Protein AF-A0A841FNP6-F1 (afdb_monomer_lite)

Secondary structure (DSSP, 8-state):
---HHHHHHHHHHHHHHHHHHHHHHHHHHHHHHHHHHHHHHHHHHHHHHHHHHHHHHHHHHHHHHHHHHHHHHHHHHHHHHHHHHHTT--HHHHHHHHT--HHHHHHHHHTTS--------PPPP-

Organism: NCBI:txid714109

Foldseek 3Di:
DPPPVVVVVVVVVVVVVVVVVVVVVVVVVVVVVVVVVVVVVVVVVVVVVVVVVVVVVVVVVVVVVVVVVVVVVLLVVLVVLVVCVVVVDDLVRSCVVVVNPSVSSVVSCVVPPDDDDDDDDDDDDD

pLDDT: mean 87.81, std 16.8, range [36.31, 98.25]

Sequence (126 aa):
MKQPKKAIRLTALKRAHSIRAERLARAIEREQAIETALAGVFEHHDRAEAALAAARQRADQILADGNTQAEQHREAARDSIRALHALGETRAAIADLTRLPVHIVRNALADNVQAPPTQLNTPHCA

Structure (mmCIF, N/CA/C/O backbone):
data_AF-A0A841FNP6-F1
#
_entry.id   AF-A0A841FNP6-F1
#
loop_
_atom_site.group_PDB
_atom_site.id
_atom_site.type_symbol
_atom_site.label_atom_id
_atom_site.label_alt_id
_atom_site.label_comp_id
_atom_site.label_asym_id
_atom_site.label_entity_id
_atom_site.label_seq_id
_atom_site.pdbx_PDB_ins_code
_atom_site.Cartn_x
_atom_site.Cartn_y
_atom_site.Cartn_z
_atom_site.occupancy
_atom_site.B_iso_or_equiv
_atom_site.auth_seq_id
_atom_site.auth_comp_id
_atom_site.auth_asym_id
_atom_site.auth_atom_id
_atom_site.pdbx_PDB_model_num
ATOM 1 N N . MET A 1 1 ? 52.920 -1.984 -68.281 1.00 51.25 1 MET A N 1
ATOM 2 C CA . MET A 1 1 ? 51.924 -1.237 -67.474 1.00 51.25 1 MET A CA 1
ATOM 3 C C . MET A 1 1 ? 51.290 -2.172 -66.436 1.00 51.25 1 MET A C 1
ATOM 5 O O . MET A 1 1 ? 50.471 -3.001 -66.799 1.00 51.25 1 MET A O 1
ATOM 9 N N . LYS A 1 2 ? 51.694 -2.122 -65.156 1.00 55.44 2 LYS A N 1
ATOM 10 C CA . LYS A 1 2 ? 51.157 -2.988 -64.076 1.00 55.44 2 LYS A CA 1
ATOM 11 C C . LYS A 1 2 ? 50.597 -2.139 -62.921 1.00 55.44 2 LYS A C 1
ATOM 13 O O . LYS A 1 2 ? 51.197 -2.119 -61.855 1.00 55.44 2 LYS A O 1
ATOM 18 N N . GLN A 1 3 ? 49.481 -1.426 -63.112 1.00 59.38 3 GLN A N 1
ATOM 19 C CA . GLN A 1 3 ? 48.846 -0.623 -62.042 1.00 59.38 3 GLN A CA 1
ATOM 20 C C . GLN A 1 3 ? 47.302 -0.713 -61.841 1.00 59.38 3 GLN A C 1
ATOM 22 O O . GLN A 1 3 ? 46.845 -0.192 -60.825 1.00 59.38 3 GLN A O 1
ATOM 27 N N . PRO A 1 4 ? 46.459 -1.419 -62.630 1.00 62.44 4 PRO A N 1
ATOM 28 C CA . PRO A 1 4 ? 45.000 -1.350 -62.421 1.00 62.44 4 PRO A CA 1
ATOM 29 C C . PRO A 1 4 ? 44.501 -2.101 -61.168 1.00 62.44 4 PRO A C 1
ATOM 31 O O . PRO A 1 4 ? 43.545 -1.683 -60.520 1.00 62.44 4 PRO A O 1
ATOM 34 N N . LYS A 1 5 ? 45.177 -3.184 -60.755 1.00 66.31 5 LYS A N 1
ATOM 35 C CA . LYS A 1 5 ? 44.731 -4.035 -59.629 1.00 66.31 5 LYS A CA 1
ATOM 36 C C . LYS A 1 5 ? 44.823 -3.349 -58.256 1.00 66.31 5 LYS A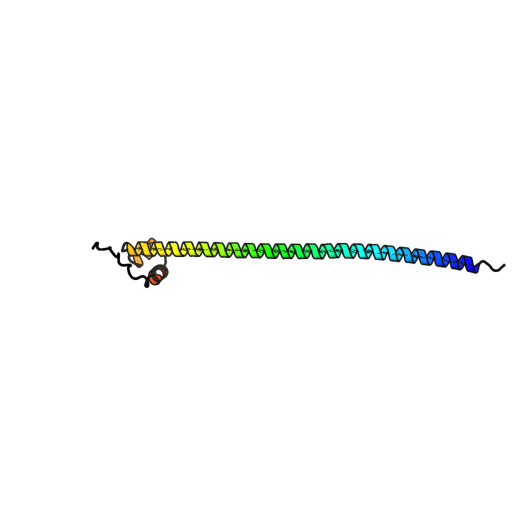 C 1
ATOM 38 O O . LYS A 1 5 ? 44.007 -3.627 -57.381 1.00 66.31 5 LYS A O 1
ATOM 43 N N . LYS A 1 6 ? 45.793 -2.445 -58.053 1.00 73.69 6 LYS A N 1
ATOM 44 C CA . LYS A 1 6 ? 45.964 -1.717 -56.779 1.00 73.69 6 LYS A CA 1
ATOM 45 C C . LYS A 1 6 ? 44.862 -0.671 -56.572 1.00 73.69 6 LYS A C 1
ATOM 47 O O . LYS A 1 6 ? 44.333 -0.569 -55.470 1.00 73.69 6 LYS A O 1
ATOM 52 N N . ALA A 1 7 ? 44.469 0.036 -57.635 1.00 77.44 7 ALA A N 1
ATOM 53 C CA . ALA A 1 7 ? 43.387 1.021 -57.595 1.00 77.44 7 ALA A CA 1
ATOM 54 C C . ALA A 1 7 ? 42.014 0.374 -57.323 1.00 77.44 7 ALA A C 1
ATOM 56 O O . ALA A 1 7 ? 41.245 0.864 -56.496 1.00 77.44 7 ALA A O 1
ATOM 57 N N . ILE A 1 8 ? 41.738 -0.782 -57.940 1.00 82.06 8 ILE A N 1
ATOM 58 C CA . ILE A 1 8 ? 40.513 -1.563 -57.684 1.00 82.06 8 ILE A CA 1
ATOM 59 C C . ILE A 1 8 ? 40.479 -2.070 -56.232 1.00 82.06 8 ILE A C 1
ATOM 61 O O . ILE A 1 8 ? 39.460 -1.974 -55.553 1.00 82.06 8 ILE A O 1
ATOM 65 N N . ARG A 1 9 ? 41.609 -2.553 -55.702 1.00 86.06 9 ARG A N 1
ATOM 66 C CA . ARG A 1 9 ? 41.686 -2.994 -54.300 1.00 86.06 9 ARG A CA 1
ATOM 67 C C . ARG A 1 9 ? 41.466 -1.843 -53.314 1.00 86.06 9 ARG A C 1
ATOM 69 O O . ARG A 1 9 ? 40.761 -2.024 -52.327 1.00 86.06 9 ARG A O 1
ATOM 76 N N . LEU A 1 10 ? 42.039 -0.668 -53.573 1.00 89.44 10 LEU A N 1
ATOM 77 C CA . LEU A 1 10 ? 41.862 0.511 -52.719 1.00 89.44 10 LEU A CA 1
ATOM 78 C C . LEU A 1 10 ? 40.393 0.968 -52.675 1.00 89.44 10 LEU A C 1
ATOM 80 O O . LEU A 1 10 ? 39.872 1.269 -51.605 1.00 89.44 10 LEU A O 1
ATOM 84 N N . THR A 1 11 ? 39.713 1.004 -53.823 1.00 89.75 11 THR A N 1
ATOM 85 C CA . THR A 1 11 ?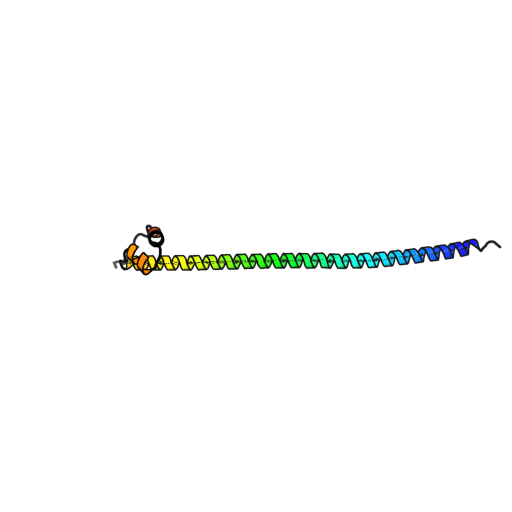 38.292 1.388 -53.899 1.00 89.75 11 THR A CA 1
ATOM 86 C C . THR A 1 11 ? 37.384 0.368 -53.210 1.00 89.75 11 THR A C 1
ATOM 88 O O . THR A 1 11 ? 36.498 0.762 -52.450 1.00 89.75 11 THR A O 1
ATOM 91 N N . ALA A 1 12 ? 37.657 -0.930 -53.374 1.00 89.88 12 ALA A N 1
ATOM 92 C CA . ALA A 1 12 ? 36.964 -1.989 -52.642 1.00 89.88 12 ALA A CA 1
ATOM 93 C C . ALA A 1 12 ? 37.147 -1.860 -51.119 1.00 89.88 12 ALA A C 1
ATOM 95 O O . ALA A 1 12 ? 36.172 -1.960 -50.375 1.00 89.88 12 ALA A O 1
ATOM 96 N N . LEU A 1 13 ? 38.367 -1.567 -50.650 1.00 94.69 13 LEU A N 1
ATOM 97 C CA . LEU A 1 13 ? 38.636 -1.329 -49.228 1.00 94.69 13 LEU A CA 1
ATOM 98 C C . LEU A 1 13 ? 37.890 -0.099 -48.703 1.00 94.69 13 LEU A C 1
ATOM 100 O O . LEU A 1 13 ? 37.261 -0.184 -47.654 1.00 94.69 13 LEU A O 1
ATOM 104 N N . LYS A 1 14 ? 37.887 1.022 -49.437 1.00 93.56 14 LYS A N 1
ATOM 105 C CA . LYS A 1 14 ? 37.130 2.227 -49.050 1.00 93.56 14 LYS A CA 1
ATOM 106 C C . LYS A 1 14 ? 35.639 1.934 -48.869 1.00 93.56 14 LYS A C 1
ATOM 108 O O . LYS A 1 14 ? 35.065 2.329 -47.859 1.00 93.56 14 LYS A O 1
ATOM 113 N N . ARG A 1 15 ? 35.033 1.190 -49.799 1.00 92.81 15 ARG A N 1
ATOM 114 C CA . ARG A 1 15 ? 33.623 0.781 -49.706 1.00 92.81 15 ARG A CA 1
ATOM 115 C C . ARG A 1 15 ? 33.371 -0.180 -48.541 1.00 92.81 15 ARG A C 1
ATOM 117 O O . ARG A 1 15 ? 32.359 -0.070 -47.859 1.00 92.81 15 ARG A O 1
ATOM 124 N N . ALA A 1 16 ? 34.292 -1.105 -48.278 1.00 94.25 16 ALA A N 1
ATOM 125 C CA . ALA A 1 16 ? 34.196 -1.982 -47.112 1.00 94.25 16 ALA A CA 1
ATOM 126 C C . ALA A 1 16 ? 34.271 -1.187 -45.793 1.00 94.25 16 ALA A C 1
ATOM 128 O O . ALA A 1 16 ? 33.507 -1.458 -44.866 1.00 94.25 16 ALA A O 1
ATOM 129 N N . HIS A 1 17 ? 35.142 -0.175 -45.719 1.00 95.81 17 HIS A N 1
ATOM 130 C CA . HIS A 1 17 ? 35.243 0.713 -44.562 1.00 95.81 17 HIS A CA 1
ATOM 131 C C . HIS A 1 17 ? 33.985 1.562 -44.360 1.00 95.81 17 HIS A C 1
ATOM 133 O O . HIS A 1 17 ? 33.533 1.666 -43.222 1.00 95.81 17 HIS A O 1
ATOM 139 N N . SER A 1 18 ? 33.385 2.109 -45.424 1.00 95.25 18 SER A N 1
ATOM 140 C CA . SER A 1 18 ? 32.152 2.900 -45.303 1.00 95.25 18 SER A CA 1
ATOM 141 C C . SER A 1 18 ? 30.981 2.052 -44.800 1.00 95.25 18 SER A C 1
ATOM 143 O O . SER A 1 18 ? 30.328 2.426 -43.832 1.00 95.25 18 SER A O 1
ATOM 145 N N . ILE A 1 19 ? 30.794 0.847 -45.354 1.00 95.12 19 ILE A N 1
ATOM 146 C CA . ILE A 1 19 ? 29.755 -0.090 -44.895 1.00 95.12 19 ILE A CA 1
ATOM 147 C C . ILE A 1 19 ? 29.974 -0.464 -43.424 1.00 95.12 19 ILE A C 1
ATOM 149 O O . ILE A 1 19 ? 29.022 -0.535 -42.646 1.00 95.12 19 ILE A O 1
ATOM 153 N N . ARG A 1 20 ? 31.226 -0.703 -43.011 1.00 95.88 20 ARG A N 1
ATOM 154 C CA . ARG A 1 20 ? 31.539 -0.981 -41.603 1.00 95.88 20 ARG A CA 1
ATOM 155 C C . ARG A 1 20 ? 31.200 0.213 -40.709 1.00 95.88 20 ARG A C 1
ATOM 157 O O . ARG A 1 20 ? 30.601 -0.000 -39.660 1.00 95.88 20 ARG A O 1
ATOM 164 N N . ALA A 1 21 ? 31.563 1.429 -41.112 1.00 96.50 21 ALA A N 1
ATOM 165 C CA . ALA A 1 21 ? 31.280 2.642 -40.352 1.00 96.50 21 ALA A CA 1
ATOM 166 C C . ALA A 1 21 ? 29.768 2.856 -40.173 1.00 96.50 21 ALA A C 1
ATOM 168 O O . ALA A 1 21 ? 29.318 3.060 -39.053 1.00 96.50 21 ALA A O 1
ATOM 169 N N . GLU A 1 22 ? 28.972 2.688 -41.230 1.00 96.25 22 GLU A N 1
ATOM 170 C CA . GLU A 1 22 ? 27.506 2.781 -41.165 1.00 96.25 22 GLU A CA 1
ATOM 171 C C . GLU A 1 22 ? 26.875 1.712 -40.263 1.00 96.25 22 GLU A C 1
ATOM 173 O O . GLU A 1 22 ? 25.861 1.952 -39.609 1.00 96.25 22 GLU A O 1
ATOM 178 N N . ARG A 1 23 ? 27.429 0.493 -40.247 1.00 96.69 23 ARG A N 1
ATOM 179 C CA . ARG A 1 23 ? 26.951 -0.569 -39.349 1.00 96.69 23 ARG A CA 1
ATOM 180 C C . ARG A 1 23 ? 27.285 -0.264 -37.894 1.00 96.69 23 ARG A C 1
ATOM 182 O O . ARG A 1 23 ? 26.451 -0.522 -37.036 1.00 96.69 23 ARG A O 1
ATOM 189 N N . LEU A 1 24 ? 28.474 0.276 -37.631 1.00 97.69 24 LEU A N 1
ATOM 190 C CA . LEU A 1 24 ? 28.879 0.679 -36.286 1.00 97.69 24 LEU A CA 1
ATOM 191 C C . LEU A 1 24 ? 28.061 1.870 -35.788 1.00 97.69 24 LEU A C 1
ATOM 193 O O . LEU A 1 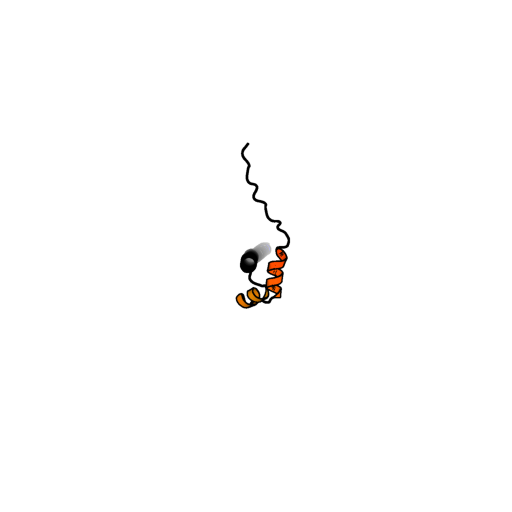24 ? 27.572 1.810 -34.670 1.00 97.69 24 LEU A O 1
ATOM 197 N N . ALA A 1 25 ? 27.843 2.892 -36.619 1.00 96.00 25 ALA A N 1
ATOM 198 C CA . ALA A 1 25 ? 27.005 4.038 -36.267 1.00 96.00 25 ALA A CA 1
ATOM 199 C C . ALA A 1 25 ? 25.588 3.592 -35.876 1.00 96.00 25 ALA A C 1
ATOM 201 O O . ALA A 1 25 ? 25.131 3.893 -34.779 1.00 96.00 25 ALA A O 1
ATOM 202 N N . ARG A 1 26 ? 24.950 2.750 -36.702 1.00 95.81 26 ARG A N 1
ATOM 203 C CA . ARG A 1 26 ? 23.628 2.180 -36.390 1.00 95.81 26 ARG A CA 1
ATOM 204 C C . ARG A 1 26 ? 23.618 1.313 -35.133 1.00 95.81 26 ARG A C 1
ATOM 206 O O . ARG A 1 26 ? 22.621 1.290 -34.421 1.00 95.81 26 ARG A O 1
ATOM 213 N N . ALA A 1 27 ? 24.690 0.562 -34.878 1.00 96.62 27 ALA A N 1
ATOM 214 C CA . ALA A 1 27 ? 24.797 -0.242 -33.664 1.00 96.62 27 ALA A CA 1
ATOM 215 C C . ALA A 1 27 ? 24.898 0.648 -32.418 1.00 96.62 27 ALA A C 1
ATOM 217 O O . ALA A 1 27 ? 24.212 0.375 -31.443 1.00 96.62 27 ALA A O 1
ATOM 218 N N . ILE A 1 28 ? 25.688 1.724 -32.480 1.00 97.75 28 ILE A N 1
ATOM 219 C CA . ILE A 1 28 ? 25.834 2.694 -31.388 1.00 97.75 28 ILE A CA 1
ATOM 220 C C . ILE A 1 28 ? 24.505 3.401 -31.114 1.00 97.75 28 ILE A C 1
ATOM 222 O O . ILE A 1 28 ? 24.068 3.430 -29.970 1.00 97.75 28 ILE A O 1
ATOM 226 N N . GLU A 1 29 ? 23.832 3.913 -32.148 1.00 96.56 29 GLU A N 1
ATOM 227 C CA . GLU A 1 29 ? 22.520 4.563 -32.006 1.00 96.56 29 GLU A CA 1
ATOM 228 C C . GLU A 1 29 ? 21.486 3.620 -31.382 1.00 96.56 29 GLU A C 1
ATOM 230 O O . GLU A 1 29 ? 20.734 4.007 -30.488 1.00 96.56 29 GLU A O 1
ATOM 235 N N . ARG A 1 30 ? 21.466 2.358 -31.829 1.00 97.19 30 ARG A N 1
ATOM 236 C CA . ARG A 1 30 ? 20.577 1.341 -31.267 1.00 97.19 30 ARG A CA 1
ATOM 237 C C . ARG A 1 30 ? 20.896 1.063 -29.802 1.00 97.19 30 ARG A C 1
ATOM 239 O O . ARG A 1 30 ? 19.961 0.963 -29.016 1.00 97.19 30 ARG A O 1
ATOM 246 N N . GLU A 1 31 ? 22.169 0.917 -29.447 1.00 97.94 31 GLU A N 1
ATOM 247 C CA . GLU A 1 31 ? 22.567 0.632 -28.067 1.00 97.94 31 GLU A CA 1
ATOM 248 C C . GLU A 1 31 ? 22.181 1.789 -27.142 1.00 97.94 31 GLU A C 1
ATOM 250 O O . GLU A 1 31 ? 21.532 1.568 -26.129 1.00 97.94 31 GLU A O 1
ATOM 255 N N . GLN A 1 32 ? 22.436 3.033 -27.555 1.00 97.56 32 GLN A N 1
ATOM 256 C CA . GLN A 1 32 ? 22.027 4.224 -26.803 1.00 97.56 32 GLN A CA 1
ATOM 257 C C . GLN A 1 32 ? 20.506 4.305 -26.616 1.00 97.56 32 GLN A C 1
ATOM 259 O O . GLN A 1 32 ? 20.022 4.654 -25.536 1.00 97.56 32 GLN A O 1
ATOM 264 N N . ALA A 1 33 ? 19.733 3.967 -27.653 1.00 95.69 33 ALA A N 1
ATOM 265 C CA . ALA A 1 33 ? 18.278 3.915 -27.556 1.00 95.69 33 ALA A CA 1
ATOM 266 C C . ALA A 1 33 ? 17.803 2.816 -26.588 1.00 95.69 33 ALA A C 1
ATOM 268 O O . ALA A 1 33 ? 16.863 3.041 -25.826 1.00 95.69 33 ALA A O 1
ATOM 269 N N . ILE A 1 34 ? 18.458 1.648 -26.592 1.00 97.62 34 ILE A N 1
ATOM 270 C CA . ILE A 1 34 ? 18.169 0.551 -25.660 1.00 97.62 34 ILE A CA 1
ATOM 271 C C . ILE A 1 34 ? 18.505 0.969 -24.229 1.00 97.62 34 ILE A C 1
ATOM 273 O O . ILE A 1 34 ? 17.654 0.830 -23.356 1.00 97.62 34 ILE A O 1
ATOM 277 N N . GLU A 1 35 ? 19.695 1.517 -23.986 1.00 98.06 35 GLU A N 1
ATOM 278 C CA . GLU A 1 35 ? 20.119 1.991 -22.665 1.00 98.06 35 GLU A CA 1
ATOM 279 C C . GLU A 1 35 ? 19.149 3.039 -22.111 1.00 98.06 35 GLU A C 1
ATOM 281 O O . GLU A 1 35 ? 18.710 2.934 -20.967 1.00 98.06 35 GLU A O 1
ATOM 286 N N . THR A 1 36 ? 18.735 4.000 -22.941 1.00 97.69 36 THR A N 1
ATOM 287 C CA . THR A 1 36 ? 17.764 5.034 -22.551 1.00 97.69 36 THR A CA 1
ATOM 288 C C . THR A 1 36 ? 16.403 4.426 -22.207 1.00 97.69 36 THR A C 1
ATOM 290 O O . THR A 1 36 ? 15.791 4.790 -21.203 1.00 97.69 36 THR A O 1
ATOM 293 N N . ALA A 1 37 ? 15.922 3.477 -23.017 1.00 96.62 37 ALA A N 1
ATOM 294 C CA . ALA A 1 37 ? 14.652 2.804 -22.763 1.00 96.62 37 ALA A CA 1
ATOM 295 C C . ALA A 1 37 ? 14.701 1.960 -21.480 1.00 96.62 37 ALA A C 1
ATOM 297 O O . ALA A 1 37 ? 13.764 2.002 -20.686 1.00 96.62 37 ALA A O 1
ATOM 298 N N . LEU A 1 38 ? 15.796 1.230 -21.252 1.00 97.88 38 LEU A N 1
ATOM 299 C CA . LEU A 1 38 ? 16.001 0.442 -20.039 1.00 97.88 38 LEU A CA 1
ATOM 300 C C . LEU A 1 38 ? 16.075 1.331 -18.799 1.00 97.88 38 LEU A C 1
ATOM 302 O O . LEU A 1 38 ? 15.418 1.026 -17.807 1.00 97.88 38 LEU A O 1
ATOM 306 N N . ALA A 1 39 ? 16.803 2.448 -18.867 1.00 98.25 39 ALA A N 1
ATOM 307 C CA . ALA A 1 39 ? 16.852 3.423 -17.782 1.00 98.25 39 ALA A CA 1
ATOM 308 C C . ALA A 1 39 ? 15.446 3.926 -17.426 1.00 98.25 39 ALA A C 1
ATOM 310 O O . ALA A 1 39 ? 15.074 3.915 -16.255 1.00 98.25 39 ALA A O 1
ATOM 311 N N . GLY A 1 40 ? 14.633 4.264 -18.434 1.00 98.19 40 GLY A N 1
ATOM 312 C CA . GLY A 1 40 ? 13.239 4.659 -18.226 1.00 98.19 40 GLY A CA 1
ATOM 313 C C . GLY A 1 40 ? 12.389 3.555 -17.589 1.00 98.19 40 GLY A C 1
ATOM 314 O O . GLY A 1 40 ? 11.609 3.829 -16.680 1.00 98.19 40 GLY A O 1
ATOM 315 N N . VAL A 1 41 ? 12.550 2.297 -18.016 1.00 97.94 41 VAL A N 1
ATOM 316 C CA . VAL A 1 41 ? 11.832 1.156 -17.419 1.00 97.94 41 VAL A CA 1
ATOM 317 C C . VAL A 1 41 ? 12.185 0.995 -15.943 1.00 97.94 41 VAL A C 1
ATOM 319 O O . VAL A 1 41 ? 11.273 0.910 -15.122 1.00 97.94 41 VAL A O 1
ATOM 322 N N . PHE A 1 42 ? 13.474 0.975 -15.599 1.00 98.12 42 PHE A N 1
ATOM 323 C CA . PHE A 1 42 ? 13.903 0.810 -14.210 1.00 98.12 42 PHE A CA 1
ATOM 324 C C . PHE A 1 42 ? 13.458 1.985 -13.341 1.00 98.12 42 PHE A C 1
ATOM 326 O O . PHE A 1 42 ? 12.851 1.774 -12.297 1.00 98.12 42 PHE A O 1
ATOM 333 N N . GLU A 1 43 ? 13.639 3.220 -13.812 1.00 98.25 43 GLU A N 1
ATOM 334 C CA . GLU A 1 43 ? 13.211 4.411 -13.080 1.00 98.25 43 GLU A CA 1
ATOM 335 C C . GLU A 1 43 ? 11.700 4.413 -12.809 1.00 98.25 43 GLU A C 1
ATOM 337 O O . GLU A 1 43 ? 11.258 4.684 -11.690 1.00 98.25 43 GLU A O 1
ATOM 342 N N . HIS A 1 44 ? 10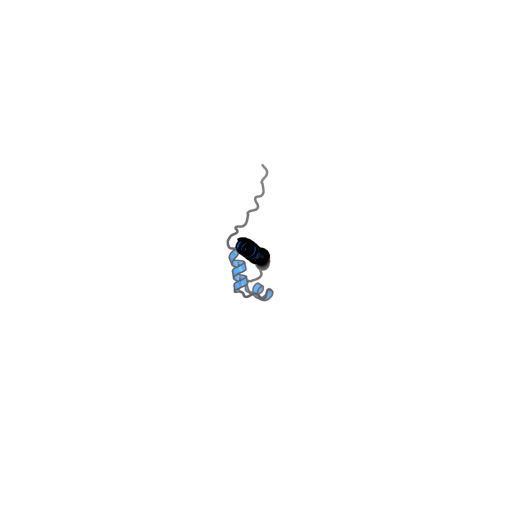.881 4.118 -13.821 1.00 97.56 44 HIS A N 1
ATOM 343 C CA . HIS A 1 44 ? 9.431 4.097 -13.649 1.00 97.56 44 HIS A CA 1
ATOM 344 C C . HIS A 1 44 ? 8.960 2.923 -12.791 1.00 97.56 44 HIS A C 1
ATOM 346 O O . HIS A 1 44 ? 8.016 3.095 -12.018 1.00 97.56 44 HIS A O 1
ATOM 352 N N . HIS A 1 45 ? 9.612 1.764 -12.890 1.00 98.00 45 HIS A N 1
ATOM 353 C CA . HIS A 1 45 ? 9.322 0.620 -12.034 1.00 98.00 45 HIS A CA 1
ATOM 354 C C . HIS A 1 45 ? 9.619 0.935 -10.564 1.00 98.00 45 HIS A C 1
ATOM 356 O O . HIS A 1 45 ? 8.729 0.803 -9.724 1.00 98.00 45 HIS A O 1
ATOM 362 N N . ASP A 1 46 ? 10.806 1.466 -10.268 1.00 97.81 46 ASP A N 1
ATOM 363 C CA . ASP A 1 46 ? 11.208 1.828 -8.907 1.00 97.81 46 ASP A CA 1
ATOM 364 C C . ASP A 1 46 ? 10.282 2.897 -8.313 1.00 97.81 46 ASP A C 1
ATOM 366 O O . ASP A 1 46 ? 9.857 2.808 -7.158 1.00 97.81 46 ASP A O 1
ATOM 370 N N . ARG A 1 47 ? 9.894 3.898 -9.116 1.00 98.06 47 ARG A N 1
ATOM 371 C CA . ARG A 1 47 ? 8.919 4.919 -8.700 1.00 98.06 47 ARG A CA 1
ATOM 372 C C . ARG A 1 47 ? 7.542 4.323 -8.407 1.00 98.06 47 ARG A C 1
ATOM 374 O O . ARG A 1 47 ? 6.888 4.766 -7.463 1.00 98.06 47 ARG A O 1
ATOM 381 N N . ALA A 1 48 ? 7.091 3.352 -9.200 1.00 97.88 48 ALA A N 1
ATOM 382 C CA . ALA A 1 48 ? 5.811 2.687 -8.981 1.00 97.88 48 ALA A CA 1
ATOM 383 C C . ALA A 1 48 ? 5.820 1.867 -7.682 1.00 97.88 48 ALA A C 1
ATOM 385 O O . ALA A 1 48 ? 4.904 2.005 -6.870 1.00 97.88 48 ALA A O 1
ATOM 386 N N . GLU A 1 49 ? 6.875 1.087 -7.442 1.00 98.25 49 GLU A N 1
ATOM 387 C CA . GLU A 1 49 ? 7.040 0.318 -6.203 1.00 98.25 49 GLU A CA 1
ATOM 388 C C . GLU A 1 49 ? 7.118 1.233 -4.975 1.00 98.25 49 GLU A C 1
ATOM 390 O O . GLU A 1 49 ? 6.421 1.009 -3.982 1.00 98.25 49 GLU A O 1
ATOM 395 N N . ALA A 1 50 ? 7.875 2.333 -5.057 1.00 98.00 50 ALA A N 1
ATOM 396 C CA . ALA A 1 50 ? 7.944 3.325 -3.987 1.00 98.00 50 ALA A CA 1
ATOM 397 C C . ALA A 1 50 ? 6.572 3.961 -3.692 1.00 98.00 50 ALA A C 1
ATOM 399 O O . ALA A 1 50 ? 6.198 4.131 -2.527 1.00 98.00 50 ALA A O 1
ATOM 400 N N . ALA A 1 51 ? 5.794 4.281 -4.731 1.00 98.06 51 ALA A N 1
ATOM 401 C CA . ALA A 1 51 ? 4.449 4.827 -4.572 1.00 98.06 51 ALA A CA 1
ATOM 402 C C . ALA A 1 51 ? 3.496 3.822 -3.901 1.00 98.06 51 ALA A C 1
ATOM 404 O O . ALA A 1 51 ? 2.741 4.199 -3.001 1.00 98.06 51 ALA A O 1
ATOM 405 N N . LEU A 1 52 ? 3.556 2.545 -4.290 1.00 98.12 52 LEU A N 1
ATOM 406 C CA . LEU A 1 52 ? 2.759 1.479 -3.679 1.00 98.12 52 LEU A CA 1
ATOM 407 C C . LEU A 1 52 ? 3.141 1.244 -2.216 1.00 98.12 52 LEU A C 1
ATOM 409 O O . LEU A 1 52 ? 2.254 1.142 -1.367 1.00 98.12 52 LEU A O 1
ATOM 413 N N . ALA A 1 53 ? 4.436 1.195 -1.903 1.00 98.00 53 ALA A N 1
ATOM 414 C CA . ALA A 1 53 ? 4.921 1.039 -0.535 1.00 98.00 53 ALA A CA 1
ATOM 415 C C . ALA A 1 53 ? 4.442 2.190 0.365 1.00 98.00 53 ALA A C 1
ATOM 417 O O . ALA A 1 53 ? 3.886 1.948 1.438 1.00 98.00 53 ALA A O 1
ATOM 418 N N . ALA A 1 54 ? 4.560 3.435 -0.107 1.00 97.06 54 ALA A N 1
ATOM 419 C CA . ALA A 1 54 ? 4.082 4.606 0.623 1.00 97.06 54 ALA A CA 1
ATOM 420 C C . ALA A 1 54 ? 2.556 4.592 0.826 1.00 97.06 54 ALA A C 1
ATOM 422 O O . ALA A 1 54 ? 2.066 4.962 1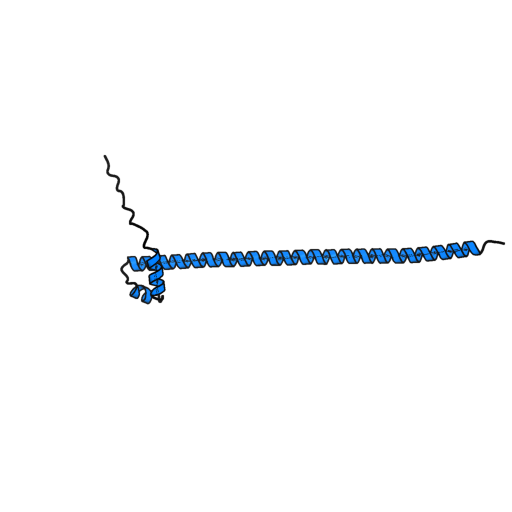.894 1.00 97.06 54 ALA A O 1
ATOM 423 N N . ALA A 1 55 ? 1.789 4.159 -0.181 1.00 97.56 55 ALA A N 1
ATOM 424 C CA . ALA A 1 55 ? 0.338 4.039 -0.070 1.00 97.56 55 ALA A CA 1
ATOM 425 C C . ALA A 1 55 ? -0.073 2.982 0.968 1.00 97.56 55 ALA A C 1
ATOM 427 O O . ALA A 1 55 ? -0.946 3.253 1.792 1.00 97.56 55 ALA A O 1
ATOM 428 N N . ARG A 1 56 ? 0.588 1.816 0.970 1.00 97.88 56 ARG A N 1
ATOM 429 C CA . ARG A 1 56 ? 0.357 0.749 1.959 1.00 97.88 56 ARG A CA 1
ATOM 430 C C . ARG A 1 56 ? 0.654 1.227 3.374 1.00 97.88 56 ARG A C 1
ATOM 432 O O . ARG A 1 56 ? -0.214 1.135 4.229 1.00 97.88 56 ARG A O 1
ATOM 439 N N . GLN A 1 57 ? 1.812 1.850 3.582 1.00 98.06 57 GLN A N 1
ATOM 440 C CA . GLN A 1 57 ? 2.187 2.384 4.891 1.00 98.06 57 GLN A CA 1
ATOM 441 C C . GLN A 1 57 ? 1.154 3.388 5.428 1.00 98.06 57 GLN A C 1
ATOM 443 O O . GLN A 1 57 ? 0.805 3.352 6.605 1.00 98.06 57 GLN A O 1
ATOM 448 N N . ARG A 1 58 ? 0.635 4.280 4.574 1.00 97.88 58 ARG A N 1
ATOM 449 C CA . ARG A 1 58 ? -0.417 5.227 4.980 1.00 97.88 58 ARG A CA 1
ATOM 450 C C . ARG A 1 58 ? -1.729 4.527 5.312 1.00 97.88 58 ARG A C 1
ATOM 452 O O . ARG A 1 58 ? -2.382 4.919 6.272 1.00 97.88 58 ARG A O 1
ATOM 459 N N . ALA A 1 59 ? -2.120 3.524 4.529 1.00 97.81 59 ALA A N 1
ATOM 460 C CA . ALA A 1 59 ? -3.328 2.753 4.799 1.00 97.81 59 ALA A CA 1
ATOM 461 C C . ALA A 1 59 ? -3.233 2.035 6.153 1.00 97.81 59 ALA A C 1
ATOM 463 O O . ALA A 1 59 ? -4.155 2.141 6.959 1.00 97.81 59 ALA A O 1
ATOM 464 N N . ASP A 1 60 ? -2.097 1.395 6.431 1.00 98.06 60 ASP A N 1
ATOM 465 C CA . ASP A 1 60 ? -1.848 0.717 7.703 1.00 98.06 60 ASP A CA 1
ATOM 466 C C . ASP A 1 60 ? -1.901 1.698 8.880 1.00 98.06 60 ASP A C 1
ATOM 468 O O . ASP A 1 60 ? -2.531 1.405 9.897 1.00 98.06 60 ASP A O 1
ATOM 472 N N . GLN A 1 61 ? -1.323 2.894 8.723 1.00 97.62 61 GLN A N 1
ATOM 473 C CA . GLN A 1 61 ? -1.384 3.935 9.750 1.00 97.62 61 GLN A CA 1
ATOM 474 C C . GLN A 1 61 ? -2.822 4.392 10.019 1.00 97.62 61 GLN A C 1
ATOM 476 O O . GLN A 1 61 ? -3.241 4.444 11.170 1.00 97.62 61 GLN A O 1
ATOM 481 N N . ILE A 1 62 ? -3.600 4.676 8.971 1.00 98.06 62 ILE A N 1
ATOM 482 C CA . ILE A 1 62 ? -5.001 5.104 9.112 1.00 98.06 62 ILE A CA 1
ATOM 483 C C . ILE A 1 62 ? -5.828 4.027 9.822 1.00 98.06 62 ILE A C 1
ATOM 485 O O . ILE A 1 62 ? -6.649 4.342 10.684 1.00 98.06 62 ILE A O 1
ATOM 489 N N . LEU A 1 63 ? -5.609 2.754 9.485 1.00 97.62 63 LEU A N 1
ATOM 490 C CA . LEU A 1 63 ? -6.285 1.641 10.146 1.00 97.62 63 LEU A CA 1
ATOM 491 C C . LEU A 1 63 ? -5.868 1.515 11.617 1.00 97.62 63 LEU A C 1
ATOM 493 O O . LEU A 1 63 ? -6.727 1.318 12.476 1.00 97.62 63 LEU A O 1
ATOM 497 N N . ALA A 1 64 ? -4.578 1.655 11.925 1.00 96.94 64 ALA A N 1
ATOM 498 C CA . ALA A 1 64 ? -4.076 1.622 13.296 1.00 96.94 64 ALA A CA 1
ATOM 499 C C . ALA A 1 64 ? -4.643 2.774 14.145 1.00 96.94 64 ALA A C 1
ATOM 501 O O . ALA A 1 64 ? -5.104 2.548 15.268 1.00 96.94 64 ALA A O 1
ATOM 502 N N . ASP A 1 65 ? -4.679 3.985 13.590 1.00 97.31 65 ASP A N 1
ATOM 503 C CA . ASP A 1 65 ? -5.233 5.168 14.249 1.00 97.31 65 ASP A CA 1
ATOM 504 C C . ASP A 1 65 ? -6.738 5.003 14.492 1.00 97.31 65 ASP A C 1
ATOM 506 O O . ASP A 1 65 ? -7.219 5.223 15.605 1.00 97.31 65 ASP A O 1
ATOM 510 N N . GLY A 1 66 ? -7.480 4.533 13.482 1.00 97.25 66 GLY A N 1
ATOM 511 C CA . GLY A 1 66 ? -8.911 4.256 13.598 1.00 97.25 66 GLY A CA 1
ATOM 512 C C . GLY A 1 66 ? -9.224 3.192 14.653 1.00 97.25 66 GLY A C 1
ATOM 513 O O . GLY A 1 66 ? -10.137 3.371 15.459 1.00 97.25 66 GLY A O 1
ATOM 514 N N . ASN A 1 67 ? -8.434 2.117 14.711 1.00 97.44 67 ASN A N 1
ATOM 515 C CA . ASN A 1 67 ? -8.565 1.093 15.750 1.00 97.44 67 ASN A CA 1
ATOM 516 C C . ASN A 1 67 ? -8.282 1.662 17.145 1.00 97.44 67 ASN A C 1
ATOM 518 O O . ASN A 1 67 ? -9.027 1.385 18.083 1.00 97.44 67 ASN A O 1
ATOM 522 N N . THR A 1 68 ? -7.252 2.499 17.277 1.00 97.62 68 THR A N 1
ATOM 523 C CA . THR A 1 68 ? -6.908 3.150 18.549 1.00 97.62 68 THR A CA 1
ATOM 524 C C . THR A 1 68 ? -8.044 4.050 19.036 1.00 97.62 68 THR A C 1
ATOM 526 O O . THR A 1 68 ? -8.454 3.955 20.192 1.00 97.62 68 THR A O 1
ATOM 529 N N . GLN A 1 69 ? -8.606 4.880 18.155 1.00 97.19 69 GLN A N 1
ATOM 530 C CA . GLN A 1 69 ? -9.752 5.733 18.487 1.00 97.19 69 GLN A CA 1
ATOM 531 C C . GLN A 1 69 ? -10.992 4.907 18.850 1.00 97.19 69 GLN A C 1
ATOM 533 O O . GLN A 1 69 ? -11.691 5.224 19.813 1.00 97.19 69 GLN A O 1
ATOM 538 N N . ALA A 1 70 ? -11.258 3.821 18.122 1.00 97.00 70 ALA A N 1
ATOM 539 C CA . ALA A 1 70 ? -12.370 2.929 18.428 1.00 97.00 70 ALA A CA 1
ATOM 540 C C . ALA A 1 70 ? -12.233 2.302 19.825 1.00 97.00 70 ALA A C 1
ATOM 542 O O . ALA A 1 70 ? -13.216 2.265 20.565 1.00 97.00 70 ALA A O 1
ATOM 543 N N . GLU A 1 71 ? -11.035 1.856 20.214 1.00 96.00 71 GLU A N 1
ATOM 544 C CA . GLU A 1 71 ? -10.781 1.340 21.565 1.00 96.00 71 GLU A CA 1
ATOM 545 C C . GLU A 1 71 ? -10.944 2.416 22.641 1.00 96.00 71 GLU A C 1
ATOM 547 O O . GLU A 1 71 ? -11.582 2.162 23.659 1.00 96.00 71 GLU A O 1
ATOM 552 N N . GLN A 1 72 ? -10.477 3.644 22.399 1.00 96.25 72 GLN A N 1
ATOM 553 C CA . GLN A 1 72 ? -10.696 4.763 23.325 1.00 96.25 72 GLN A CA 1
ATOM 554 C C . GLN A 1 72 ? -12.189 5.040 23.542 1.00 96.25 72 GLN A C 1
ATOM 556 O O . GLN A 1 72 ? -12.634 5.209 24.677 1.00 96.25 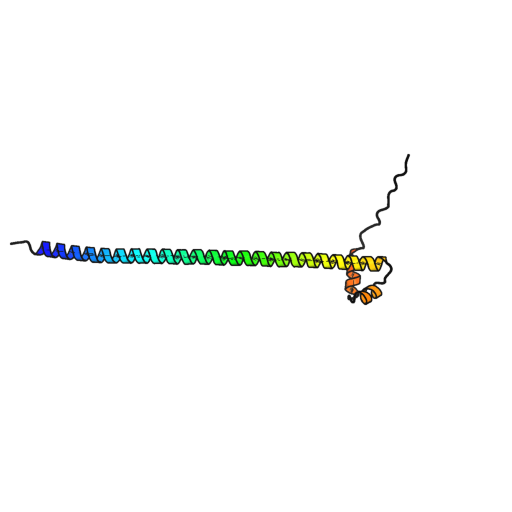72 GLN A O 1
ATOM 561 N N . HIS A 1 73 ? -12.989 5.033 22.474 1.00 96.06 73 HIS A N 1
ATOM 562 C CA . HIS A 1 73 ? -14.438 5.193 22.586 1.00 96.06 73 HIS A CA 1
ATOM 563 C C . HIS A 1 73 ? -15.113 4.010 23.289 1.00 96.06 73 HIS A C 1
ATOM 565 O O . HIS A 1 73 ? -16.049 4.217 24.063 1.00 96.06 73 HIS A O 1
ATOM 571 N N . ARG A 1 74 ? -14.644 2.778 23.054 1.00 93.88 74 ARG A N 1
ATOM 572 C CA . ARG A 1 74 ? -15.135 1.584 23.762 1.00 93.88 74 ARG A CA 1
ATOM 573 C C . ARG A 1 74 ? -14.843 1.675 25.255 1.00 93.88 74 ARG A C 1
ATOM 575 O O . ARG A 1 74 ? -15.735 1.386 26.049 1.00 93.88 74 ARG A O 1
ATOM 582 N N . GLU A 1 75 ? -13.650 2.115 25.637 1.00 94.12 75 GLU A N 1
ATOM 583 C CA . GLU A 1 75 ? -13.285 2.285 27.043 1.00 94.12 75 GLU A CA 1
ATOM 584 C C . GLU A 1 75 ? -14.101 3.399 27.706 1.00 94.12 75 GLU A C 1
ATOM 586 O O . GLU A 1 75 ? -14.718 3.168 28.743 1.00 94.12 75 GLU A O 1
ATOM 591 N N . ALA A 1 76 ? -14.250 4.555 27.053 1.00 94.50 76 ALA A N 1
ATOM 592 C CA . ALA A 1 76 ? -15.107 5.633 27.552 1.00 94.50 76 ALA A CA 1
ATOM 593 C C . ALA A 1 76 ? -16.580 5.193 27.717 1.00 94.50 76 ALA A C 1
ATOM 595 O O . ALA A 1 76 ? -17.269 5.596 28.662 1.00 94.50 76 ALA A O 1
ATOM 596 N N . ALA A 1 77 ? -17.079 4.331 26.824 1.00 93.88 77 ALA A N 1
ATOM 597 C CA . ALA A 1 77 ? -18.406 3.737 26.958 1.00 93.88 77 ALA A CA 1
ATOM 598 C C . ALA A 1 77 ? -18.489 2.789 28.168 1.00 93.88 77 ALA A C 1
ATOM 600 O O . ALA A 1 77 ? -19.473 2.834 28.909 1.00 93.88 77 ALA A O 1
ATOM 601 N N . ARG A 1 78 ? -17.459 1.967 28.417 1.00 93.75 78 ARG A N 1
ATOM 602 C CA . ARG A 1 78 ? -17.376 1.120 29.621 1.00 93.75 78 ARG A CA 1
ATOM 603 C C . ARG A 1 78 ? -17.332 1.957 30.894 1.00 93.75 78 ARG A C 1
ATOM 605 O O . ARG A 1 78 ? -18.053 1.642 31.836 1.00 93.75 78 ARG A O 1
ATOM 612 N N . ASP A 1 79 ? -16.564 3.042 30.917 1.00 93.56 79 ASP A N 1
ATOM 613 C CA . ASP A 1 79 ? -16.531 3.990 32.039 1.00 93.56 79 ASP A CA 1
ATOM 614 C C . ASP A 1 79 ? -17.904 4.587 32.323 1.00 93.56 79 ASP A C 1
ATOM 616 O O . ASP A 1 79 ? -18.340 4.636 33.472 1.00 93.56 79 ASP A O 1
ATOM 620 N N . SER A 1 80 ? -18.635 4.953 31.273 1.00 95.19 80 SER A N 1
ATOM 621 C CA . SER A 1 80 ? -20.002 5.461 31.405 1.00 95.19 80 SER A CA 1
ATOM 622 C C . SER A 1 80 ? -20.954 4.399 31.973 1.00 95.19 80 SER A C 1
ATOM 624 O O . SER A 1 80 ? -21.758 4.698 32.855 1.00 95.19 80 SER A O 1
ATOM 626 N N . ILE A 1 81 ? -20.832 3.138 31.541 1.00 95.25 81 ILE A N 1
ATOM 627 C CA . ILE A 1 81 ? -21.593 2.008 32.106 1.00 95.25 81 ILE A CA 1
ATOM 628 C C . ILE A 1 81 ? -21.255 1.806 33.591 1.00 95.25 81 ILE A C 1
ATOM 630 O O . ILE A 1 81 ? -22.156 1.608 34.410 1.00 95.25 81 ILE A O 1
ATOM 634 N N . ARG A 1 82 ? -19.969 1.882 33.953 1.00 92.19 82 ARG A N 1
ATOM 635 C CA . ARG A 1 82 ? -19.503 1.795 35.344 1.00 92.19 82 ARG A CA 1
ATOM 636 C C . ARG A 1 82 ? -20.070 2.929 36.197 1.00 92.19 82 ARG A C 1
ATOM 638 O O . ARG A 1 82 ? -20.525 2.672 37.309 1.00 92.19 82 ARG A O 1
ATOM 645 N N . ALA A 1 83 ? -20.104 4.151 35.669 1.00 94.31 83 ALA A N 1
ATOM 646 C CA . ALA A 1 83 ? -20.689 5.302 36.346 1.00 94.31 83 ALA A CA 1
ATOM 647 C C . ALA A 1 83 ? -22.196 5.119 36.590 1.00 94.31 83 ALA A C 1
ATOM 649 O O . ALA A 1 83 ? -22.651 5.322 37.712 1.00 94.31 83 ALA A O 1
ATOM 650 N N . LEU A 1 84 ? -22.958 4.653 35.591 1.00 94.00 84 LEU A N 1
ATOM 651 C CA . LEU A 1 84 ? -24.387 4.347 35.759 1.00 94.00 84 LEU A CA 1
ATOM 652 C C . LEU A 1 84 ? -24.623 3.305 36.861 1.00 94.00 84 LEU A C 1
ATOM 654 O O . LEU A 1 84 ? -25.488 3.483 37.714 1.00 94.00 84 LEU A O 1
ATOM 658 N N . HIS A 1 85 ? -23.812 2.247 36.894 1.00 94.19 85 HIS A N 1
ATOM 659 C CA . HIS A 1 85 ? -23.896 1.240 37.950 1.00 94.19 85 HIS A CA 1
ATOM 660 C C . HIS A 1 85 ? -23.547 1.812 39.334 1.00 94.19 85 HIS A C 1
ATOM 662 O O . HIS A 1 85 ? -24.196 1.478 40.322 1.00 94.19 85 HIS A O 1
ATOM 668 N N . ALA A 1 86 ? -22.545 2.693 39.425 1.00 92.81 86 ALA A N 1
ATOM 669 C CA . ALA A 1 86 ? -22.178 3.363 40.675 1.00 92.81 86 ALA A CA 1
ATOM 670 C C . ALA A 1 86 ? -23.282 4.301 41.201 1.00 92.81 86 ALA A C 1
ATOM 672 O O . ALA A 1 86 ? -23.383 4.500 42.410 1.00 92.81 86 ALA A O 1
ATOM 673 N N . LEU A 1 87 ? -24.138 4.824 40.318 1.00 94.94 87 LEU A N 1
ATOM 674 C CA . LEU A 1 87 ? -25.334 5.593 40.678 1.00 94.94 87 LEU A CA 1
ATOM 675 C C . LEU A 1 87 ? -26.498 4.715 41.182 1.00 94.94 87 LEU A C 1
ATOM 677 O O . LEU A 1 87 ? -27.529 5.249 41.582 1.00 94.94 87 LEU A O 1
ATOM 681 N N . GLY A 1 88 ? -26.332 3.388 41.204 1.00 93.31 88 GLY A N 1
ATOM 682 C CA . GLY A 1 88 ? -27.310 2.437 41.738 1.00 93.31 88 GLY A CA 1
ATOM 683 C C . GLY A 1 88 ? -28.184 1.754 40.686 1.00 93.31 88 GLY A C 1
ATOM 684 O O . GLY A 1 88 ? -29.050 0.959 41.051 1.00 93.31 88 GLY A O 1
ATOM 685 N N . GLU A 1 89 ? -27.959 2.013 39.394 1.00 94.56 89 GLU A N 1
ATOM 686 C CA . GLU A 1 89 ? -28.719 1.360 38.329 1.00 94.56 89 GLU A CA 1
ATOM 687 C C . GLU A 1 89 ? -28.407 -0.138 38.240 1.00 94.56 89 GLU A C 1
ATOM 689 O O . GLU A 1 89 ? -27.252 -0.581 38.269 1.00 94.56 89 GLU A O 1
ATOM 694 N N . THR A 1 90 ? -29.455 -0.949 38.081 1.00 93.94 90 THR A N 1
ATOM 695 C CA . THR A 1 90 ? -29.285 -2.394 37.892 1.00 93.94 90 THR A CA 1
ATOM 696 C C . THR A 1 90 ? -28.754 -2.700 36.492 1.00 93.94 90 THR A C 1
ATOM 698 O O . THR A 1 90 ? -28.993 -1.968 35.535 1.00 93.94 90 THR A O 1
ATOM 701 N N . ARG A 1 91 ? -28.087 -3.847 36.323 1.00 94.12 91 ARG A N 1
ATOM 702 C CA . ARG A 1 91 ? -27.559 -4.272 35.011 1.00 94.12 91 ARG A CA 1
ATOM 703 C C . ARG A 1 91 ? -28.634 -4.343 33.918 1.00 94.12 91 ARG A C 1
ATOM 705 O O . ARG A 1 91 ? -28.331 -4.049 32.767 1.00 94.12 91 ARG A O 1
ATOM 712 N N . ALA A 1 92 ? -29.856 -4.744 34.277 1.00 94.56 92 ALA A N 1
ATOM 713 C CA . ALA A 1 92 ? -30.990 -4.789 33.355 1.00 94.56 92 ALA A CA 1
ATOM 714 C C . ALA A 1 92 ? -31.437 -3.373 32.960 1.00 94.56 92 ALA A C 1
ATOM 716 O O . ALA A 1 92 ? -31.533 -3.084 31.774 1.00 94.56 92 ALA A O 1
ATOM 717 N N . ALA A 1 93 ? -31.576 -2.469 33.936 1.00 95.19 93 ALA A N 1
ATOM 718 C CA . ALA A 1 93 ? -31.925 -1.073 33.677 1.00 95.19 93 ALA A CA 1
ATOM 719 C C . ALA A 1 93 ? -30.880 -0.367 32.795 1.00 95.19 93 ALA A C 1
ATOM 721 O O . ALA A 1 93 ? -31.237 0.312 31.839 1.00 95.19 93 ALA A O 1
ATOM 722 N N . ILE A 1 94 ? -29.582 -0.588 33.039 1.00 94.94 94 ILE A N 1
ATOM 723 C CA . ILE A 1 94 ? -28.511 -0.038 32.191 1.00 94.94 94 ILE A CA 1
ATOM 724 C C . ILE A 1 94 ? -28.605 -0.582 30.762 1.00 94.94 94 ILE A C 1
ATOM 726 O O . ILE A 1 94 ? -28.446 0.181 29.809 1.00 94.94 94 ILE A O 1
ATOM 730 N N . ALA A 1 95 ? -28.855 -1.884 30.593 1.00 95.38 95 ALA A N 1
ATOM 731 C CA . ALA A 1 95 ? -29.027 -2.490 29.273 1.00 95.38 95 ALA A CA 1
ATOM 732 C C . ALA A 1 95 ? -30.214 -1.871 28.518 1.00 95.38 95 ALA A C 1
ATOM 734 O O . ALA A 1 95 ? -30.071 -1.509 27.350 1.00 95.38 95 ALA A O 1
ATOM 735 N N . ASP A 1 96 ? -31.336 -1.655 29.204 1.00 96.44 96 ASP A N 1
ATOM 736 C CA . ASP A 1 96 ? -32.523 -1.021 28.630 1.00 96.44 96 ASP A CA 1
ATOM 737 C C . ASP A 1 96 ? -32.264 0.453 28.261 1.00 96.44 96 ASP A C 1
ATOM 739 O O . ASP A 1 96 ? -32.587 0.883 27.150 1.00 96.44 96 ASP A O 1
ATOM 743 N N . LEU A 1 97 ? -31.611 1.219 29.145 1.00 95.56 97 LEU A N 1
ATOM 744 C CA . LEU A 1 97 ? -31.288 2.639 28.939 1.00 95.56 97 LEU A CA 1
ATOM 745 C C . LEU A 1 97 ? -30.290 2.858 27.797 1.00 95.56 97 LEU A C 1
ATOM 747 O O . LEU A 1 97 ? -30.449 3.769 26.986 1.00 95.56 97 LEU A O 1
ATOM 751 N N . THR A 1 98 ? -29.257 2.020 27.724 1.00 94.56 98 THR A N 1
ATOM 752 C CA . THR A 1 98 ? -28.190 2.129 26.713 1.00 94.56 98 THR A CA 1
ATOM 753 C C . THR A 1 98 ? -28.516 1.389 25.418 1.00 94.56 98 THR A C 1
ATOM 755 O O . THR A 1 98 ? -27.790 1.529 24.434 1.00 94.56 98 THR A O 1
ATOM 758 N N . ARG A 1 99 ? -29.604 0.602 25.403 1.00 95.69 99 ARG A N 1
ATOM 759 C CA . ARG A 1 99 ? -29.971 -0.340 24.331 1.00 95.69 99 ARG A CA 1
ATOM 760 C C . ARG A 1 99 ? -28.855 -1.329 23.990 1.00 95.69 99 ARG A C 1
ATOM 762 O O . ARG A 1 99 ? -28.786 -1.843 22.872 1.00 95.69 99 ARG A O 1
ATOM 769 N N . LEU A 1 100 ? -27.969 -1.588 24.947 1.00 94.12 100 LEU A N 1
ATOM 770 C CA . LEU A 1 100 ? -26.908 -2.569 24.804 1.00 94.12 100 LEU A CA 1
ATOM 771 C C . LEU A 1 100 ? -27.398 -3.934 25.288 1.00 94.12 100 LEU A C 1
ATOM 773 O O . LEU A 1 100 ? -28.154 -4.022 26.255 1.00 94.12 100 LEU A O 1
ATOM 777 N N . PRO A 1 101 ? -26.930 -5.033 24.679 1.00 94.75 101 PRO A N 1
ATOM 778 C CA . PRO A 1 101 ? -27.210 -6.360 25.198 1.00 94.75 101 PRO A CA 1
ATOM 779 C C . PRO A 1 101 ? -26.699 -6.510 26.637 1.00 94.75 101 PRO A C 1
ATOM 781 O O . PRO A 1 101 ? -25.570 -6.124 26.946 1.00 94.75 101 PRO A O 1
ATOM 784 N N . VAL A 1 102 ? -27.474 -7.176 27.499 1.00 93.06 102 VAL A N 1
ATOM 785 C CA . VAL A 1 102 ? -27.118 -7.395 28.917 1.00 93.06 102 VAL A CA 1
ATOM 786 C C . VAL A 1 102 ? -25.731 -8.033 29.083 1.00 93.06 102 VAL A C 1
ATOM 788 O O . VAL A 1 102 ? -25.019 -7.726 30.037 1.00 93.06 102 VAL A O 1
ATOM 791 N N . HIS A 1 103 ? -25.300 -8.894 28.154 1.00 93.44 103 HIS A N 1
ATOM 792 C CA . HIS A 1 103 ? -23.970 -9.506 28.213 1.00 93.44 103 HIS A CA 1
ATOM 793 C C . HIS A 1 103 ? -22.828 -8.494 28.002 1.00 93.44 103 HIS A C 1
ATOM 795 O O . HIS A 1 103 ? -21.785 -8.641 28.630 1.00 93.44 103 HIS A O 1
ATOM 801 N N . ILE A 1 104 ? -23.026 -7.449 27.189 1.00 92.38 104 ILE A N 1
ATOM 802 C CA . ILE A 1 104 ? -22.051 -6.363 27.002 1.00 92.38 104 ILE A CA 1
ATOM 803 C C . ILE A 1 104 ? -21.936 -5.541 28.284 1.00 92.38 104 ILE A C 1
ATOM 805 O O . ILE A 1 104 ? -20.828 -5.306 28.759 1.00 92.38 104 ILE A O 1
ATOM 809 N N . VAL A 1 105 ? -23.072 -5.185 28.892 1.00 92.94 105 VAL A N 1
ATOM 810 C CA . VAL A 1 105 ? -23.113 -4.485 30.187 1.00 92.94 105 VAL A CA 1
ATOM 811 C C . VAL A 1 105 ? -22.442 -5.324 31.276 1.00 92.94 105 VAL A C 1
ATOM 813 O O . VAL A 1 105 ? -21.645 -4.816 32.060 1.00 92.94 105 VAL A O 1
ATOM 816 N N . ARG A 1 106 ? -22.705 -6.636 31.305 1.00 93.06 106 ARG A N 1
ATOM 817 C CA . ARG A 1 106 ? -22.066 -7.555 32.252 1.00 93.06 106 ARG A CA 1
ATOM 818 C C . ARG A 1 106 ? -20.551 -7.590 32.072 1.00 93.06 106 ARG A C 1
ATOM 820 O O . ARG A 1 106 ? -19.849 -7.545 33.073 1.00 93.06 106 ARG A O 1
ATOM 827 N N . ASN A 1 107 ? -20.066 -7.673 30.835 1.00 92.25 107 ASN A N 1
ATOM 828 C CA . ASN A 1 107 ? -18.633 -7.704 30.548 1.00 92.25 107 ASN A CA 1
ATOM 829 C C . ASN A 1 107 ? -17.961 -6.380 30.947 1.00 92.25 107 ASN A C 1
ATOM 831 O O . ASN A 1 107 ? -16.968 -6.407 31.660 1.00 92.25 107 ASN A O 1
ATOM 835 N N . ALA A 1 108 ? -18.568 -5.237 30.610 1.00 90.62 108 ALA A N 1
ATOM 836 C CA . ALA A 1 108 ? -18.068 -3.911 30.990 1.00 90.62 108 ALA A CA 1
ATOM 837 C C . ALA A 1 108 ? -17.947 -3.709 32.515 1.00 90.62 108 ALA A C 1
ATOM 839 O O . ALA A 1 108 ? -17.097 -2.954 32.976 1.00 90.62 108 ALA A O 1
ATOM 840 N N . LEU A 1 109 ? -18.791 -4.380 33.306 1.00 90.44 109 LEU A N 1
ATOM 841 C CA . LEU A 1 109 ? -18.742 -4.338 34.772 1.00 90.44 109 LEU A CA 1
ATOM 842 C C . LEU A 1 109 ? -17.851 -5.431 35.387 1.00 90.44 109 LEU A C 1
ATOM 844 O O . LEU A 1 109 ? -17.455 -5.305 36.545 1.00 90.44 109 LEU A O 1
ATOM 848 N N . ALA A 1 110 ? -17.558 -6.508 34.653 1.00 85.62 110 ALA A N 1
ATOM 849 C CA . ALA A 1 110 ? -16.740 -7.623 35.131 1.00 85.62 110 ALA A CA 1
ATOM 850 C C . ALA A 1 110 ? -15.244 -7.278 35.177 1.00 85.62 110 ALA A C 1
ATOM 852 O O . ALA A 1 110 ? -14.548 -7.750 36.075 1.00 85.62 110 ALA A O 1
ATOM 853 N N . ASP A 1 111 ? -14.778 -6.393 34.292 1.00 64.62 111 ASP A N 1
ATOM 854 C CA . ASP A 1 111 ? -13.379 -5.938 34.232 1.00 64.62 111 ASP A CA 1
ATOM 855 C C . ASP A 1 111 ? -12.942 -5.122 35.474 1.00 64.62 111 ASP A C 1
ATOM 857 O O . ASP A 1 111 ? -11.775 -4.775 35.621 1.00 64.62 111 ASP A O 1
ATOM 861 N N . ASN A 1 112 ? -13.860 -4.849 36.413 1.00 53.31 112 ASN A N 1
ATOM 862 C CA . ASN A 1 112 ? -13.653 -4.002 37.593 1.00 53.31 112 ASN A CA 1
ATOM 863 C C . ASN A 1 112 ? -13.556 -4.762 38.934 1.00 53.31 112 ASN A C 1
ATOM 865 O O . ASN A 1 112 ? -13.612 -4.144 39.996 1.00 53.31 112 ASN A O 1
ATOM 869 N N . VAL A 1 113 ? -13.396 -6.092 38.930 1.00 50.19 113 VAL A N 1
ATOM 870 C CA . VAL A 1 113 ? -13.237 -6.887 40.174 1.00 50.19 113 VAL A CA 1
ATOM 871 C C . VAL A 1 113 ? -11.855 -6.688 40.842 1.00 50.19 113 VAL A C 1
ATOM 873 O O . VAL A 1 113 ? -11.572 -7.275 41.883 1.00 50.19 113 VAL A O 1
ATOM 876 N N . GLN A 1 114 ? -10.999 -5.794 40.329 1.00 41.72 114 GLN A N 1
ATOM 877 C CA . GLN A 1 114 ? -9.671 -5.525 40.892 1.00 41.72 114 GLN A CA 1
ATOM 878 C C . GLN A 1 114 ? -9.336 -4.028 40.990 1.00 41.72 114 GLN A C 1
ATOM 880 O O . GLN A 1 114 ? -8.465 -3.512 40.302 1.00 41.72 114 GLN A O 1
ATOM 885 N N . ALA A 1 115 ? -9.986 -3.332 41.922 1.00 36.31 115 ALA A N 1
ATOM 886 C CA . ALA A 1 115 ? -9.403 -2.155 42.568 1.00 36.31 115 ALA A CA 1
ATOM 887 C C . ALA A 1 115 ? -9.914 -2.066 44.021 1.00 36.31 115 ALA A C 1
ATOM 889 O O . ALA A 1 115 ? -11.084 -1.737 44.230 1.00 36.31 115 ALA A O 1
ATOM 890 N N . PRO A 1 116 ? -9.099 -2.402 45.042 1.00 41.47 116 PRO A N 1
ATOM 891 C CA . PRO A 1 116 ? -9.475 -2.159 46.431 1.00 41.47 116 PRO A CA 1
ATOM 892 C C . PRO A 1 116 ? -9.532 -0.644 46.708 1.00 41.47 116 PRO A C 1
ATOM 894 O O . PRO A 1 116 ? -8.743 0.110 46.132 1.00 41.47 116 PRO A O 1
ATOM 897 N N . PRO A 1 117 ? -10.436 -0.176 47.588 1.00 46.25 117 PRO A N 1
ATOM 898 C CA . PRO A 1 117 ? -10.586 1.244 47.878 1.00 46.25 117 PRO A CA 1
ATOM 899 C C . PRO A 1 117 ? -9.317 1.791 48.539 1.00 46.25 117 PRO A C 1
ATOM 901 O O . PRO A 1 117 ? -8.908 1.336 49.609 1.00 46.25 117 PRO A O 1
ATOM 904 N N . THR A 1 118 ? -8.697 2.785 47.903 1.00 50.47 118 THR A N 1
ATOM 905 C CA . THR A 1 118 ? -7.617 3.582 48.486 1.00 50.47 118 THR A CA 1
ATOM 906 C C . THR A 1 118 ? -8.148 4.270 49.741 1.00 50.47 118 THR A C 1
ATOM 908 O O . THR A 1 118 ? -8.972 5.181 49.665 1.00 50.47 118 THR A O 1
ATOM 911 N N . GLN A 1 119 ? -7.709 3.806 50.911 1.00 50.06 119 GLN A N 1
ATOM 912 C CA . GLN A 1 119 ? -7.996 4.467 52.176 1.00 50.06 119 GLN A CA 1
ATOM 913 C C . GLN A 1 119 ? -7.346 5.855 52.167 1.00 50.06 119 GLN A C 1
ATOM 915 O O . GLN A 1 119 ? -6.134 5.991 51.993 1.00 50.06 119 GLN A O 1
ATOM 920 N N . LEU A 1 120 ? -8.176 6.884 52.339 1.00 47.28 120 LEU A N 1
ATOM 921 C CA . LEU A 1 120 ? -7.765 8.254 52.628 1.00 47.28 120 LEU A CA 1
ATOM 922 C C . LEU A 1 120 ? -6.980 8.261 53.943 1.00 47.28 120 LEU A C 1
ATOM 924 O O . LEU A 1 120 ? -7.555 8.211 55.027 1.00 47.28 120 LEU A O 1
ATOM 928 N N . ASN A 1 121 ? -5.655 8.293 53.833 1.00 48.53 121 ASN A N 1
ATOM 929 C CA . ASN A 1 121 ? -4.757 8.449 54.964 1.00 48.53 121 ASN A CA 1
ATOM 930 C C . ASN A 1 121 ? -4.750 9.930 55.376 1.00 48.53 121 ASN A C 1
ATOM 932 O O . ASN A 1 121 ? -4.126 10.764 54.720 1.00 48.53 121 ASN A O 1
ATOM 936 N N . THR A 1 122 ? -5.492 10.275 56.426 1.00 54.25 122 THR A N 1
ATOM 937 C CA . THR A 1 122 ? -5.402 11.585 57.081 1.00 54.25 122 THR A CA 1
ATOM 938 C C . THR A 1 122 ? -4.122 11.651 57.919 1.00 54.25 122 THR A C 1
ATOM 940 O O . THR A 1 122 ? -3.970 10.818 58.816 1.00 54.25 122 THR A O 1
ATOM 943 N N . PRO A 1 123 ? -3.219 12.627 57.712 1.00 60.31 123 PRO A N 1
ATOM 944 C CA . PRO A 1 123 ? -2.098 12.821 58.620 1.00 60.31 123 PRO A CA 1
ATOM 945 C C . PRO A 1 123 ? -2.601 13.389 59.955 1.00 60.31 123 PRO A C 1
ATOM 947 O O . PRO A 1 123 ? -3.149 14.489 60.018 1.00 60.31 123 PRO A O 1
ATOM 950 N N . HIS A 1 124 ? -2.426 12.612 61.024 1.00 45.41 124 HIS A N 1
ATOM 951 C CA . HIS A 1 124 ? -2.588 13.064 62.402 1.00 45.41 124 HIS A CA 1
ATOM 952 C C . HIS A 1 124 ? -1.342 13.869 62.797 1.00 45.41 124 HIS A C 1
ATOM 954 O O . HIS A 1 124 ? -0.228 13.349 62.733 1.00 45.41 124 HIS A O 1
ATOM 960 N N . CYS A 1 125 ? -1.531 15.139 63.159 1.00 48.41 125 CYS A N 1
ATOM 961 C CA . CYS A 1 125 ? -0.503 15.971 63.780 1.00 48.41 125 CYS A CA 1
ATOM 962 C C . CYS A 1 125 ? -0.080 15.378 65.130 1.00 48.41 125 CYS A C 1
ATOM 964 O O . CYS A 1 125 ? -0.939 15.132 65.978 1.00 48.41 125 CYS A O 1
ATOM 966 N N . ALA A 1 126 ? 1.227 15.242 65.340 1.00 53.56 126 ALA A N 1
ATOM 967 C CA . ALA A 1 126 ? 1.871 15.204 66.649 1.00 53.56 126 ALA A CA 1
ATOM 968 C C . ALA A 1 126 ? 3.219 15.923 66.548 1.00 53.56 126 ALA A C 1
ATOM 970 O O . ALA A 1 126 ? 3.922 15.686 65.538 1.00 53.56 126 ALA A O 1
#

Radius of gyration: 42.8 Å; chains: 1; bounding box: 84×26×134 Å